Protein AF-A0A377D883-F1 (afdb_monomer_lite)

Foldseek 3Di:
DVCCCPVVVDDPVRSVPDWDWDADPVVQATETEPDDDPVVVVVCVVVVHHYDYDPGDDCPDPCPPPPDD

pLDDT: mean 81.89, std 16.04, range [42.53, 96.81]

Secondary structure (DSSP, 8-state):
-HHHHHTS---HHHHHHS--EE--SSS--EEE-TTS-HHHHHHHHHTT--EEE-S--------------

Structure (mmCIF, N/CA/C/O backbone):
data_AF-A0A377D883-F1
#
_entry.id   AF-A0A377D883-F1
#
loop_
_atom_site.group_PDB
_atom_site.id
_atom_site.type_symbol
_atom_site.label_atom_id
_atom_site.label_alt_id
_atom_site.label_comp_id
_atom_site.label_asym_id
_atom_site.label_entity_id
_atom_site.label_seq_id
_atom_site.pdbx_PDB_ins_code
_atom_site.Cartn_x
_atom_site.Cartn_y
_atom_site.Cartn_z
_atom_site.occupancy
_atom_site.B_iso_or_equiv
_atom_site.auth_seq_id
_atom_site.auth_comp_id
_atom_site.auth_asym_id
_atom_site.auth_atom_id
_atom_site.pdbx_PDB_model_num
ATOM 1 N N . MET A 1 1 ? 8.170 -5.744 -4.791 1.00 75.06 1 MET A N 1
ATOM 2 C CA . MET A 1 1 ? 9.360 -6.026 -5.626 1.00 75.06 1 MET A CA 1
ATOM 3 C C . MET A 1 1 ? 9.019 -6.983 -6.758 1.00 75.06 1 MET A C 1
ATOM 5 O O . MET A 1 1 ? 8.818 -6.484 -7.847 1.00 75.06 1 MET A O 1
ATOM 9 N N . VAL A 1 2 ? 8.857 -8.295 -6.524 1.00 85.25 2 VAL A N 1
ATOM 10 C CA . VAL A 1 2 ? 8.586 -9.269 -7.611 1.00 85.25 2 VAL A CA 1
ATOM 11 C C . VAL A 1 2 ? 7.295 -8.956 -8.375 1.00 85.25 2 VAL A C 1
ATOM 13 O O . VAL A 1 2 ? 7.360 -8.701 -9.569 1.00 85.25 2 VAL A O 1
ATOM 16 N N . VAL A 1 3 ? 6.158 -8.864 -7.674 1.00 90.38 3 VAL A N 1
ATOM 17 C CA . VAL A 1 3 ? 4.858 -8.471 -8.263 1.00 90.38 3 VAL A CA 1
ATOM 18 C C . VAL A 1 3 ? 4.965 -7.136 -9.010 1.00 90.38 3 VAL A C 1
ATOM 20 O O . VAL A 1 3 ? 4.516 -7.005 -10.139 1.00 90.38 3 VAL A O 1
ATOM 23 N N . ASN A 1 4 ? 5.655 -6.153 -8.423 1.00 84.50 4 ASN A N 1
ATOM 24 C CA . ASN A 1 4 ? 5.825 -4.837 -9.047 1.00 84.50 4 ASN A CA 1
ATOM 25 C C . ASN A 1 4 ? 6.578 -4.887 -10.381 1.00 84.50 4 ASN A C 1
ATOM 27 O O . ASN A 1 4 ? 6.212 -4.175 -11.309 1.00 84.50 4 ASN A O 1
ATOM 31 N N . SER A 1 5 ? 7.619 -5.708 -10.480 1.00 83.12 5 SER A N 1
ATOM 32 C CA . SER A 1 5 ? 8.424 -5.792 -11.698 1.00 83.12 5 SER A CA 1
ATOM 33 C C . SER A 1 5 ? 7.825 -6.722 -12.750 1.00 83.12 5 SER A C 1
ATOM 35 O O . SER A 1 5 ? 7.962 -6.437 -13.933 1.00 83.12 5 SER A O 1
ATOM 37 N N . ILE A 1 6 ? 7.167 -7.812 -12.342 1.00 88.25 6 ILE A N 1
ATOM 38 C CA . ILE A 1 6 ? 6.577 -8.780 -13.277 1.00 88.25 6 ILE A CA 1
ATOM 39 C C . ILE A 1 6 ? 5.207 -8.302 -13.757 1.00 88.25 6 ILE A C 1
ATOM 41 O O . ILE A 1 6 ? 4.994 -8.177 -14.959 1.00 88.25 6 ILE A O 1
ATOM 45 N N . ASP A 1 7 ? 4.297 -8.002 -12.831 1.00 89.56 7 ASP A N 1
ATOM 46 C CA . ASP A 1 7 ? 2.890 -7.762 -13.163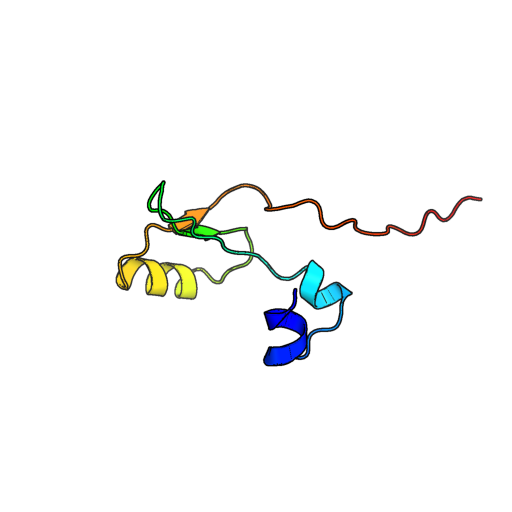 1.00 89.56 7 ASP A CA 1
ATOM 47 C C . ASP A 1 7 ? 2.632 -6.306 -13.568 1.00 89.56 7 ASP A C 1
ATOM 49 O O . ASP A 1 7 ? 1.825 -6.039 -14.456 1.00 89.56 7 ASP A O 1
ATOM 53 N N . TYR A 1 8 ? 3.338 -5.355 -12.947 1.00 87.75 8 TYR A N 1
ATOM 54 C CA . TYR A 1 8 ? 3.198 -3.922 -13.248 1.00 87.75 8 TYR A CA 1
ATOM 55 C C . TYR A 1 8 ? 4.307 -3.369 -14.152 1.00 87.75 8 TYR A C 1
ATOM 57 O O . TYR A 1 8 ? 4.291 -2.182 -14.469 1.00 87.75 8 TYR A O 1
ATOM 65 N N . GLY A 1 9 ? 5.272 -4.202 -14.564 1.00 89.12 9 GLY A N 1
ATOM 66 C CA . GLY A 1 9 ? 6.361 -3.801 -15.460 1.00 89.12 9 GLY A CA 1
ATOM 67 C C . GLY A 1 9 ? 7.253 -2.680 -14.916 1.00 89.12 9 GLY A C 1
ATOM 68 O O . GLY A 1 9 ? 7.948 -2.024 -15.691 1.00 89.12 9 GLY A O 1
ATOM 69 N N . LEU A 1 10 ? 7.226 -2.432 -13.600 1.00 90.06 10 LEU A N 1
ATOM 70 C CA . LEU A 1 10 ? 7.972 -1.338 -12.988 1.00 90.06 10 LEU A CA 1
ATOM 71 C C . LEU A 1 10 ? 9.466 -1.641 -12.987 1.00 90.06 10 LEU A C 1
ATOM 73 O O . LEU A 1 10 ? 9.902 -2.741 -12.615 1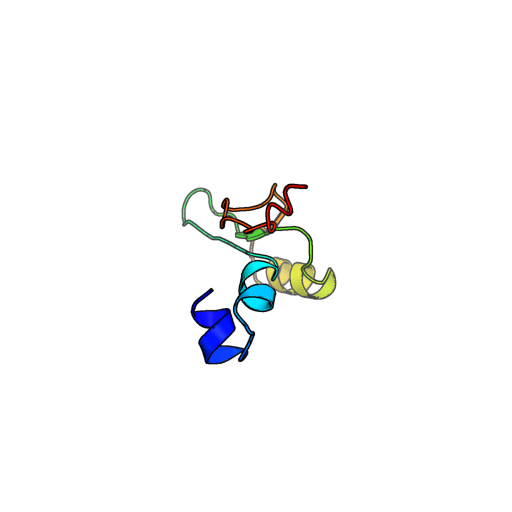.00 90.06 10 LEU A O 1
ATOM 77 N N . ASN A 1 11 ? 10.265 -0.627 -13.319 1.00 88.44 11 ASN A N 1
ATOM 78 C CA . ASN A 1 11 ? 11.711 -0.739 -13.194 1.00 88.44 11 ASN A CA 1
ATOM 79 C C . ASN A 1 11 ? 12.119 -0.877 -11.714 1.00 88.44 11 ASN A C 1
ATOM 81 O O . ASN A 1 11 ? 11.331 -0.645 -10.796 1.00 88.44 11 ASN A O 1
ATOM 85 N N . VAL A 1 12 ? 13.374 -1.252 -11.450 1.00 84.81 12 VAL A N 1
ATOM 86 C CA . VAL A 1 12 ? 13.819 -1.550 -10.077 1.00 84.81 12 VAL A CA 1
ATOM 87 C C . VAL A 1 12 ? 13.680 -0.354 -9.124 1.00 84.81 12 VAL A C 1
ATOM 89 O O . VAL A 1 12 ? 13.350 -0.542 -7.951 1.00 84.81 12 VAL A O 1
ATOM 92 N N . ALA A 1 13 ? 13.883 0.876 -9.606 1.00 83.56 13 ALA A N 1
ATOM 93 C CA . ALA A 1 13 ? 13.758 2.082 -8.794 1.00 83.56 13 ALA A CA 1
ATOM 94 C C . ALA A 1 13 ? 12.287 2.378 -8.467 1.00 83.56 13 ALA A C 1
ATOM 96 O O . ALA A 1 13 ? 11.952 2.658 -7.316 1.00 83.56 13 ALA A O 1
ATOM 97 N N . GLU A 1 14 ? 11.398 2.246 -9.449 1.00 81.56 14 GLU A N 1
ATOM 98 C CA . GLU A 1 14 ? 9.949 2.391 -9.279 1.00 81.56 14 GLU A CA 1
ATOM 99 C C . GLU A 1 14 ? 9.384 1.318 -8.346 1.00 81.56 14 GLU A C 1
ATOM 101 O O . GLU A 1 14 ? 8.700 1.635 -7.375 1.00 81.56 14 GLU A O 1
ATOM 106 N N . ALA A 1 15 ? 9.743 0.052 -8.564 1.00 84.19 15 ALA A N 1
ATOM 107 C CA . ALA A 1 15 ? 9.302 -1.068 -7.742 1.00 84.19 15 ALA A CA 1
ATOM 108 C C . ALA A 1 15 ? 9.752 -0.937 -6.278 1.00 84.19 15 ALA A C 1
ATOM 110 O O . ALA A 1 15 ? 9.036 -1.394 -5.381 1.00 84.19 15 ALA A O 1
ATOM 111 N N . THR A 1 16 ? 10.916 -0.316 -6.050 1.00 83.75 16 THR A N 1
ATOM 112 C CA . THR A 1 16 ? 11.464 -0.034 -4.715 1.00 83.75 16 THR A CA 1
ATOM 113 C C . THR A 1 16 ? 10.734 1.114 -4.025 1.00 83.75 16 THR A C 1
ATOM 115 O O . THR A 1 16 ? 10.510 1.034 -2.816 1.00 83.75 16 THR A O 1
ATOM 118 N N . ASN A 1 17 ? 10.390 2.164 -4.778 1.00 84.00 17 ASN A N 1
ATOM 119 C CA . ASN A 1 17 ? 9.732 3.372 -4.273 1.00 84.00 17 ASN A CA 1
ATOM 120 C C . ASN A 1 17 ? 8.202 3.251 -4.180 1.00 84.00 17 ASN A C 1
ATOM 122 O O . ASN A 1 17 ? 7.579 4.099 -3.546 1.00 84.00 17 ASN A O 1
ATOM 126 N N . ALA A 1 18 ? 7.599 2.232 -4.794 1.00 86.94 18 ALA A N 1
ATOM 127 C CA . ALA A 1 18 ? 6.169 1.977 -4.683 1.00 86.94 18 ALA A CA 1
ATOM 128 C C . ALA A 1 18 ? 5.760 1.697 -3.218 1.00 86.94 18 ALA A C 1
ATOM 130 O O . ALA A 1 18 ? 6.465 0.946 -2.529 1.00 86.94 18 ALA A O 1
ATOM 131 N N . PRO A 1 19 ? 4.626 2.254 -2.750 1.00 88.19 19 PRO A N 1
ATOM 132 C CA . PRO A 1 19 ? 4.147 2.059 -1.386 1.00 88.19 19 PRO A CA 1
ATOM 133 C C . PRO A 1 19 ? 3.802 0.590 -1.121 1.00 88.19 19 PRO A C 1
ATOM 135 O O . PRO A 1 19 ? 3.307 -0.125 -1.997 1.00 88.19 19 PRO A O 1
ATOM 138 N N . ARG A 1 20 ? 4.073 0.126 0.101 1.00 92.31 20 ARG A N 1
ATOM 139 C CA . ARG A 1 20 ? 3.946 -1.284 0.498 1.00 92.31 20 ARG A CA 1
ATOM 140 C C . ARG A 1 20 ? 2.781 -1.506 1.453 1.00 92.31 20 ARG A C 1
ATOM 142 O O . ARG A 1 20 ? 2.449 -0.653 2.274 1.00 92.31 20 ARG A O 1
ATOM 149 N N . PHE A 1 21 ? 2.209 -2.703 1.391 1.00 92.88 21 PHE A N 1
ATOM 150 C CA . PHE A 1 21 ? 1.238 -3.203 2.361 1.00 92.88 21 PHE A CA 1
ATOM 151 C C . PHE A 1 21 ? 1.662 -4.584 2.881 1.00 92.88 21 PHE A C 1
ATOM 153 O O . PHE A 1 21 ? 2.467 -5.271 2.248 1.00 92.88 21 PHE A O 1
ATOM 160 N N . HIS A 1 22 ? 1.142 -4.986 4.040 1.00 93.38 22 HIS A N 1
ATOM 161 C CA . HIS A 1 22 ? 1.462 -6.257 4.682 1.00 93.38 22 HIS A CA 1
ATOM 162 C C . HIS A 1 22 ? 0.312 -6.753 5.568 1.00 93.38 22 HIS A C 1
ATOM 164 O O . HIS A 1 22 ? -0.336 -5.957 6.241 1.00 93.38 22 HIS A O 1
ATOM 170 N N . HIS A 1 23 ? 0.094 -8.069 5.599 1.00 90.88 23 HIS A N 1
ATOM 171 C CA . HIS A 1 23 ? -0.857 -8.730 6.492 1.00 90.88 23 HIS A CA 1
ATOM 172 C C . HIS A 1 23 ? -0.243 -10.048 6.976 1.00 90.88 23 HIS A C 1
ATOM 174 O O . HIS A 1 23 ? 0.066 -10.920 6.167 1.00 90.88 23 HIS A O 1
ATOM 180 N N . GLN A 1 24 ? -0.056 -10.195 8.287 1.00 91.75 24 GLN A N 1
ATOM 181 C CA . GLN A 1 24 ? 0.661 -11.326 8.904 1.00 91.75 24 GLN A CA 1
ATOM 182 C C . GLN A 1 24 ? -0.250 -12.277 9.687 1.00 91.75 24 GLN A C 1
ATOM 184 O O . GLN A 1 24 ? 0.236 -13.042 10.515 1.00 91.75 24 GLN A O 1
ATOM 189 N N . TRP A 1 25 ? -1.561 -12.224 9.421 1.00 87.69 25 TRP A N 1
ATOM 190 C CA . TRP A 1 25 ? -2.627 -12.963 10.115 1.00 87.69 25 TRP A CA 1
ATOM 191 C C . TRP A 1 25 ? -2.842 -12.524 11.570 1.00 87.69 25 TRP A C 1
ATOM 193 O O . TRP A 1 25 ? -3.953 -12.129 11.912 1.00 87.69 25 TRP A O 1
ATOM 203 N N . LEU A 1 26 ? -1.797 -12.538 12.399 1.00 76.44 26 LEU A N 1
ATOM 204 C CA . LEU A 1 26 ? -1.806 -12.008 13.761 1.00 76.44 26 LEU A CA 1
ATOM 205 C C . LEU A 1 26 ? -0.677 -10.972 13.941 1.00 76.44 26 LEU A C 1
ATOM 207 O O . LEU A 1 26 ? 0.488 -11.296 13.691 1.00 76.44 26 LEU A O 1
ATOM 211 N N . PRO A 1 27 ? -0.975 -9.745 14.410 1.00 82.62 27 PRO A N 1
ATOM 212 C CA . PRO A 1 27 ? -2.316 -9.185 14.593 1.00 82.62 27 PRO A CA 1
ATOM 213 C C . PRO A 1 27 ? -3.107 -9.125 13.273 1.00 82.62 27 PRO A C 1
ATOM 215 O O . PRO A 1 27 ? -2.524 -9.028 12.194 1.00 82.62 27 PRO A O 1
ATOM 218 N N . ASP A 1 28 ? -4.434 -9.217 13.383 1.00 92.88 28 ASP A N 1
ATOM 219 C CA . ASP A 1 28 ? -5.372 -9.129 12.256 1.00 92.88 28 ASP A CA 1
ATOM 220 C C . ASP A 1 28 ? -5.513 -7.662 11.827 1.00 92.88 28 ASP A C 1
ATOM 222 O O . ASP A 1 28 ? -6.409 -6.942 12.272 1.00 92.88 28 ASP A O 1
ATOM 226 N N . GLU A 1 29 ? -4.538 -7.194 11.052 1.00 91.25 29 GLU A N 1
ATOM 227 C CA . GLU A 1 29 ? -4.471 -5.848 10.495 1.00 91.25 29 GLU A CA 1
ATOM 228 C C . GLU A 1 29 ? -3.816 -5.866 9.110 1.00 91.25 29 GLU A C 1
ATOM 230 O O . GLU A 1 29 ? -2.824 -6.556 8.855 1.00 91.25 29 GLU A O 1
ATOM 235 N N . LEU A 1 30 ? -4.345 -5.032 8.217 1.00 93.50 30 LEU A N 1
ATOM 236 C CA . LEU A 1 30 ? -3.712 -4.699 6.954 1.00 93.50 30 LEU A CA 1
ATOM 237 C C . LEU A 1 30 ? -2.835 -3.468 7.166 1.00 93.50 30 LEU A C 1
ATOM 239 O O . LEU A 1 30 ? -3.294 -2.326 7.093 1.00 93.50 30 LEU A O 1
ATOM 243 N N . ARG A 1 31 ? -1.552 -3.698 7.437 1.00 92.56 31 ARG A N 1
ATOM 244 C CA . ARG A 1 31 ? -0.568 -2.628 7.568 1.00 92.56 31 ARG A CA 1
ATOM 245 C C . ARG A 1 31 ? -0.302 -2.001 6.205 1.00 92.56 31 ARG A C 1
ATOM 247 O O . ARG A 1 31 ? 0.023 -2.708 5.254 1.00 92.56 31 ARG A O 1
ATOM 254 N N . VAL A 1 32 ? -0.364 -0.678 6.124 1.00 92.69 32 VAL A N 1
ATOM 255 C CA . VAL A 1 32 ? -0.089 0.085 4.898 1.00 92.69 32 VAL A CA 1
ATOM 256 C C . VAL A 1 32 ? 0.904 1.213 5.163 1.00 92.69 32 VAL A C 1
ATOM 258 O O . VAL A 1 32 ? 0.938 1.786 6.253 1.00 92.69 32 VAL A O 1
ATOM 261 N N . GLU A 1 33 ? 1.720 1.529 4.162 1.00 91.06 33 GLU A N 1
ATOM 262 C CA . GLU A 1 33 ? 2.534 2.747 4.123 1.00 91.06 33 GLU A CA 1
ATOM 263 C C . GLU A 1 33 ? 1.738 3.947 3.585 1.00 91.06 33 GLU A C 1
ATOM 265 O O . GLU A 1 33 ? 0.658 3.806 3.006 1.00 91.06 33 GLU A O 1
ATOM 270 N N . LYS A 1 34 ? 2.294 5.157 3.724 1.00 88.12 34 LYS A N 1
ATOM 271 C CA . LYS A 1 34 ? 1.769 6.349 3.041 1.00 88.12 34 LYS A CA 1
ATOM 272 C C . LYS A 1 34 ? 1.928 6.194 1.524 1.00 88.12 34 LYS A C 1
ATOM 274 O O . LYS A 1 34 ? 2.971 5.748 1.061 1.00 88.12 34 LYS A O 1
ATOM 279 N N . GLY A 1 35 ? 0.923 6.624 0.761 1.00 88.44 35 GLY A N 1
ATOM 280 C CA . GLY A 1 35 ? 0.970 6.644 -0.709 1.00 88.44 35 GLY A CA 1
ATOM 281 C C . GLY A 1 35 ? -0.168 5.894 -1.404 1.00 88.44 35 GLY A C 1
ATOM 282 O O . GLY A 1 35 ? -0.329 6.045 -2.611 1.00 88.44 35 GLY A O 1
ATOM 283 N N . PHE A 1 36 ? -0.988 5.134 -0.672 1.00 91.19 36 PHE A N 1
ATOM 284 C CA . PHE A 1 36 ? -2.234 4.586 -1.216 1.00 91.19 36 PHE A CA 1
ATOM 285 C C . PHE A 1 36 ? -3.329 5.657 -1.289 1.00 91.19 36 PHE A C 1
ATOM 287 O O . PHE A 1 36 ? -3.424 6.521 -0.416 1.00 91.19 36 PHE A O 1
ATOM 294 N N . SER A 1 37 ? -4.170 5.582 -2.325 1.00 93.31 37 SER A N 1
ATOM 295 C CA . SER A 1 37 ? -5.316 6.483 -2.482 1.00 93.31 37 SER A CA 1
ATOM 296 C C . SER A 1 37 ? -6.310 6.314 -1.323 1.00 93.31 37 SER A C 1
ATOM 298 O O . SER A 1 37 ? -6.646 5.171 -0.992 1.00 93.31 37 SER A O 1
ATOM 300 N N . PRO A 1 38 ? -6.844 7.409 -0.746 1.00 91.88 38 PRO A N 1
ATOM 301 C CA . PRO A 1 38 ? -7.884 7.340 0.280 1.00 91.88 38 PRO A CA 1
ATOM 302 C C . PRO A 1 38 ? -9.112 6.529 -0.148 1.00 91.88 38 PRO A C 1
ATOM 304 O O . PRO A 1 38 ? -9.710 5.839 0.674 1.00 91.88 38 PRO A O 1
ATOM 307 N N . ASP A 1 39 ? -9.472 6.566 -1.433 1.00 95.38 39 ASP A N 1
ATOM 308 C CA . ASP A 1 39 ? -10.619 5.817 -1.950 1.00 95.38 39 ASP A CA 1
ATOM 309 C C . ASP A 1 39 ? -10.346 4.310 -1.959 1.00 95.38 39 ASP A C 1
ATOM 311 O O . ASP A 1 39 ? -11.206 3.516 -1.579 1.00 95.38 39 ASP A O 1
ATOM 315 N N . THR A 1 40 ? -9.119 3.904 -2.298 1.00 94.38 40 THR A N 1
ATOM 316 C CA . THR A 1 40 ? -8.691 2.503 -2.204 1.00 94.38 40 THR A CA 1
ATOM 317 C C . THR A 1 40 ? -8.725 2.015 -0.758 1.00 94.38 40 THR A C 1
ATOM 319 O O . THR A 1 40 ? -9.173 0.898 -0.507 1.00 94.38 40 THR A O 1
ATOM 322 N N . LEU A 1 41 ? -8.298 2.846 0.200 1.00 93.25 41 LEU A N 1
ATOM 323 C CA . LEU A 1 41 ? -8.343 2.494 1.622 1.00 93.25 41 LEU A CA 1
ATOM 324 C C . LEU A 1 41 ? -9.787 2.294 2.103 1.00 93.25 41 LEU A C 1
ATOM 326 O O . LEU A 1 41 ? -10.081 1.264 2.705 1.00 93.25 41 LEU A O 1
ATOM 330 N N . LYS A 1 42 ? -10.713 3.189 1.733 1.00 93.19 42 LYS A N 1
ATOM 331 C CA . LYS A 1 42 ? -12.148 3.032 2.037 1.00 93.19 42 LYS A CA 1
ATOM 332 C C . LYS A 1 42 ? -12.736 1.750 1.449 1.00 93.19 42 LYS A C 1
ATOM 334 O O . LYS A 1 42 ? -13.527 1.075 2.101 1.00 93.19 42 LYS A O 1
ATOM 339 N N . LEU A 1 43 ? -12.358 1.395 0.219 1.00 96.81 43 LEU A N 1
ATOM 340 C CA . LEU A 1 43 ? -12.813 0.152 -0.411 1.00 96.81 43 LEU A CA 1
ATOM 341 C C . LEU A 1 43 ? -12.292 -1.093 0.320 1.00 96.81 43 LEU A C 1
ATOM 343 O O . LEU A 1 43 ? -13.000 -2.097 0.383 1.00 96.81 43 LEU A O 1
ATOM 347 N N . LEU A 1 44 ? -11.075 -1.045 0.864 1.00 94.56 44 LEU A N 1
ATOM 348 C CA . LEU A 1 44 ? -10.509 -2.131 1.666 1.00 94.56 44 LEU A CA 1
ATOM 349 C C . LEU A 1 44 ? -11.215 -2.250 3.022 1.00 94.56 44 LEU A C 1
ATOM 351 O O . LEU A 1 44 ? -11.591 -3.356 3.410 1.00 94.56 44 LEU A O 1
ATOM 355 N N . GLU A 1 45 ? -11.472 -1.128 3.693 1.00 93.50 45 GLU A N 1
ATOM 356 C CA . GLU A 1 45 ? -12.247 -1.084 4.941 1.00 93.50 45 GLU A CA 1
ATOM 357 C C . GLU A 1 45 ? -13.665 -1.636 4.745 1.00 93.50 45 GLU A C 1
ATOM 359 O O . GLU A 1 45 ? -14.114 -2.487 5.511 1.00 93.50 45 GLU A O 1
ATOM 364 N N . ALA A 1 46 ? -14.345 -1.249 3.660 1.00 95.88 46 ALA A N 1
ATOM 365 C CA . ALA A 1 46 ? -15.671 -1.765 3.310 1.00 95.88 46 ALA A CA 1
ATOM 366 C C . ALA A 1 46 ? -15.681 -3.280 3.027 1.00 95.88 46 ALA A C 1
ATOM 368 O O . ALA A 1 46 ? -16.715 -3.932 3.158 1.00 95.88 46 ALA A O 1
ATOM 369 N N . LYS A 1 47 ? -14.531 -3.855 2.657 1.00 95.56 47 LYS A N 1
ATOM 370 C CA . LYS A 1 47 ? -14.336 -5.304 2.485 1.00 95.56 47 LYS A CA 1
ATOM 371 C C . LYS A 1 47 ? -13.965 -6.022 3.791 1.00 95.56 47 LYS A C 1
ATOM 373 O O . LYS A 1 47 ? -13.699 -7.220 3.755 1.00 95.56 47 LYS A O 1
ATOM 378 N N . GLY A 1 48 ? -13.950 -5.318 4.925 1.00 93.25 48 GLY A N 1
ATOM 379 C CA . GLY A 1 48 ? -13.674 -5.872 6.252 1.00 93.25 48 GLY A CA 1
ATOM 380 C C . GLY A 1 48 ? -12.200 -5.860 6.661 1.00 93.25 48 GLY A C 1
ATOM 381 O O . GLY A 1 48 ? -11.859 -6.442 7.687 1.00 93.25 48 GLY A O 1
ATOM 382 N N . GLN A 1 49 ? -11.318 -5.212 5.892 1.00 94.31 49 GLN A N 1
ATOM 383 C CA . GLN A 1 49 ? -9.908 -5.085 6.262 1.00 94.31 49 GLN A CA 1
ATOM 384 C C . GLN A 1 49 ? -9.729 -4.035 7.361 1.00 94.31 49 GLN A C 1
ATOM 386 O O . GLN A 1 49 ? -10.210 -2.909 7.245 1.00 94.31 49 GLN A O 1
ATOM 391 N N . LYS A 1 50 ? -8.965 -4.375 8.401 1.00 93.19 50 LYS A N 1
ATOM 392 C CA . LYS A 1 50 ? -8.540 -3.423 9.436 1.00 93.19 50 LYS A CA 1
ATOM 393 C C . LYS A 1 50 ? -7.282 -2.699 8.970 1.00 93.19 50 LYS A C 1
ATOM 395 O O . LYS A 1 50 ? -6.168 -3.147 9.231 1.00 93.19 50 LYS A O 1
ATOM 400 N N . VAL A 1 51 ? -7.459 -1.612 8.226 1.00 91.12 51 VAL A N 1
ATOM 401 C CA . VAL A 1 51 ? -6.346 -0.839 7.663 1.00 91.12 51 VAL A CA 1
ATOM 402 C C . VAL A 1 51 ? -5.598 -0.093 8.772 1.00 91.12 51 VAL A C 1
ATOM 404 O O . VAL A 1 51 ? -6.185 0.689 9.514 1.00 91.12 51 VAL A O 1
ATOM 407 N N . ALA A 1 52 ? -4.285 -0.305 8.866 1.00 89.62 52 ALA A N 1
ATOM 408 C CA . ALA A 1 52 ? -3.414 0.358 9.832 1.00 89.62 52 ALA A CA 1
ATOM 409 C C . ALA A 1 52 ? -2.268 1.087 9.116 1.00 89.62 52 ALA A C 1
ATOM 411 O O . ALA A 1 52 ? -1.313 0.465 8.642 1.00 89.62 52 ALA A O 1
ATOM 412 N N . LEU A 1 53 ? -2.338 2.420 9.055 1.00 87.62 53 LEU A N 1
ATOM 413 C CA . LEU A 1 53 ? -1.248 3.243 8.529 1.00 87.62 53 LEU A CA 1
ATOM 414 C C . LEU A 1 53 ? -0.078 3.242 9.522 1.00 87.62 53 LEU A C 1
ATOM 416 O O . LEU A 1 53 ? -0.227 3.692 10.657 1.00 87.62 53 LEU A O 1
ATOM 420 N N . LYS A 1 54 ? 1.088 2.743 9.100 1.00 85.69 54 LYS A N 1
ATOM 421 C CA . LYS A 1 54 ? 2.295 2.665 9.941 1.00 85.69 54 LYS A CA 1
ATOM 422 C C . LYS A 1 54 ? 3.523 3.198 9.205 1.00 85.69 54 LYS A C 1
ATOM 424 O O . LYS A 1 54 ? 3.487 3.461 8.004 1.00 85.69 54 LYS A O 1
ATOM 429 N N . GLU A 1 55 ? 4.616 3.339 9.954 1.00 80.81 55 GLU A N 1
ATOM 430 C CA . GLU A 1 55 ? 5.939 3.677 9.422 1.00 80.81 55 GLU A CA 1
ATOM 431 C C . GLU A 1 55 ? 6.370 2.726 8.297 1.00 80.81 55 GLU A C 1
ATOM 433 O O . GLU A 1 55 ? 5.908 1.576 8.222 1.00 80.81 55 GLU A O 1
ATOM 438 N N . ALA A 1 56 ? 7.283 3.210 7.453 1.00 76.88 56 ALA A N 1
ATOM 439 C CA . ALA A 1 56 ? 7.791 2.485 6.294 1.00 76.88 56 ALA A CA 1
ATOM 440 C C . ALA A 1 56 ? 8.284 1.069 6.656 1.00 76.88 56 ALA A C 1
ATOM 442 O O . ALA A 1 56 ? 8.933 0.833 7.678 1.00 76.88 56 ALA A O 1
ATOM 443 N N . MET A 1 57 ? 7.942 0.107 5.807 1.00 71.31 57 MET A N 1
ATOM 444 C CA . MET A 1 57 ? 8.229 -1.310 5.935 1.00 71.31 57 MET A CA 1
ATOM 445 C C . MET A 1 57 ? 9.478 -1.690 5.148 1.00 71.31 57 MET A C 1
ATOM 447 O O . MET A 1 57 ? 9.497 -1.743 3.915 1.00 71.31 57 MET A O 1
ATOM 451 N N . GLY A 1 58 ? 10.503 -2.073 5.906 1.00 64.38 58 GLY A N 1
ATOM 452 C CA . GLY A 1 58 ? 11.761 -2.590 5.389 1.00 64.38 58 GLY A CA 1
ATOM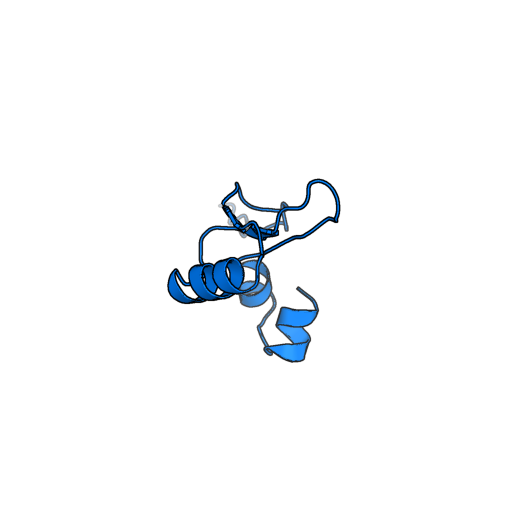 453 C C . GLY A 1 58 ? 12.726 -1.489 4.955 1.00 64.38 58 GLY A C 1
ATOM 454 O O . GLY A 1 58 ? 12.338 -0.440 4.452 1.00 64.38 58 GLY A O 1
ATOM 455 N N . SER A 1 59 ? 14.017 -1.764 5.112 1.00 54.62 59 SER A N 1
ATOM 456 C CA . SER A 1 59 ? 15.088 -0.948 4.549 1.00 54.62 59 SER A CA 1
ATOM 457 C C . SER A 1 59 ? 15.604 -1.662 3.305 1.00 54.62 59 SER A C 1
ATOM 459 O O . SER A 1 59 ? 16.528 -2.466 3.370 1.00 54.62 59 SER A O 1
ATOM 461 N N . THR A 1 60 ? 14.949 -1.456 2.161 1.00 52.97 60 THR A N 1
ATOM 462 C CA . THR A 1 60 ? 15.588 -1.797 0.882 1.00 52.97 60 THR A CA 1
ATOM 463 C C . THR A 1 60 ? 16.676 -0.754 0.656 1.00 52.97 60 THR A C 1
ATOM 465 O O . THR A 1 60 ? 16.315 0.427 0.587 1.00 52.97 60 THR A O 1
ATOM 468 N N . PRO A 1 61 ? 17.967 -1.133 0.573 1.00 44.78 61 PRO A N 1
ATOM 469 C CA . PRO A 1 61 ? 19.048 -0.171 0.439 1.00 44.78 61 PRO A CA 1
ATOM 470 C C . PRO A 1 61 ? 18.788 0.721 -0.770 1.00 44.78 61 PRO A C 1
ATOM 472 O O . PRO A 1 61 ? 18.795 0.265 -1.913 1.00 44.78 61 PRO A O 1
ATOM 475 N N . LYS A 1 62 ? 18.541 2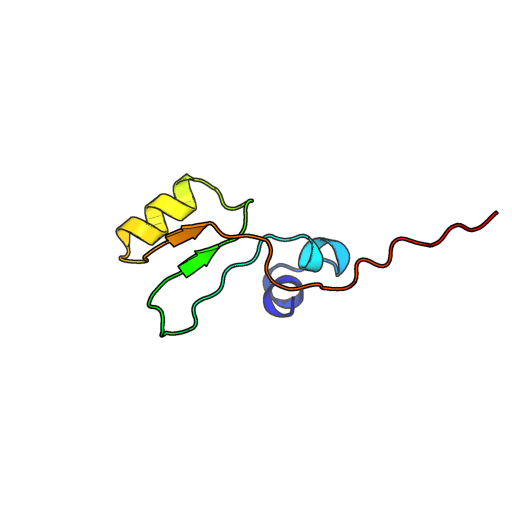.004 -0.514 1.00 47.41 62 LYS A N 1
ATOM 476 C CA . LYS A 1 62 ? 18.639 3.016 -1.554 1.00 47.41 62 LYS A CA 1
ATOM 477 C C . LYS A 1 62 ? 20.128 3.235 -1.741 1.00 47.41 62 LYS A C 1
ATOM 479 O O . LYS A 1 62 ? 20.779 3.780 -0.853 1.00 47.41 62 LYS A O 1
ATOM 484 N N . HIS A 1 63 ? 20.688 2.754 -2.845 1.00 43.41 63 HIS A N 1
ATOM 485 C CA . HIS A 1 63 ? 22.044 3.135 -3.213 1.00 43.41 63 HIS A CA 1
ATOM 486 C C 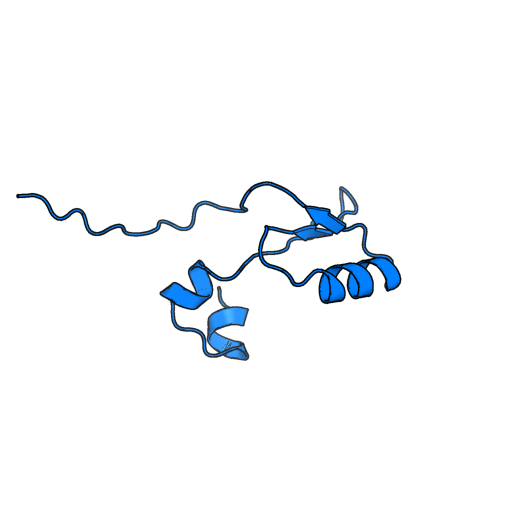. HIS A 1 63 ? 21.991 4.610 -3.631 1.00 43.41 63 HIS A C 1
ATOM 488 O O . HIS A 1 63 ? 21.790 4.939 -4.796 1.00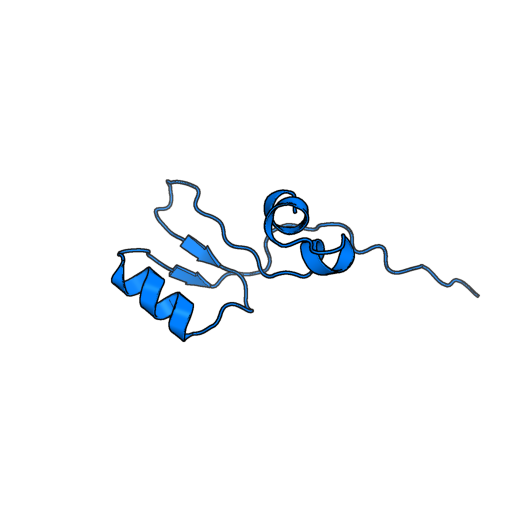 43.41 63 HIS A O 1
ATOM 494 N N . TYR A 1 64 ? 22.070 5.514 -2.654 1.00 46.94 64 TYR A N 1
ATOM 495 C CA . TYR A 1 64 ? 22.462 6.886 -2.922 1.00 46.94 64 TYR A CA 1
ATOM 496 C C . TYR A 1 64 ? 23.912 6.803 -3.377 1.00 46.94 64 TYR A C 1
ATOM 498 O O . TYR A 1 64 ? 24.776 6.382 -2.609 1.00 46.94 64 TYR A O 1
ATOM 506 N N . GLY A 1 65 ? 24.155 7.120 -4.649 1.00 42.53 65 GLY A N 1
ATOM 507 C CA . GLY A 1 65 ? 25.504 7.246 -5.174 1.00 42.53 65 GLY A CA 1
ATOM 508 C C . GLY A 1 65 ? 26.296 8.173 -4.261 1.00 42.53 65 GLY A C 1
ATOM 509 O O . GLY A 1 65 ? 25.990 9.358 -4.141 1.00 42.53 65 GLY A O 1
ATOM 510 N N . TRP A 1 66 ? 27.285 7.605 -3.581 1.00 45.81 66 TRP A N 1
ATOM 511 C CA . TRP A 1 66 ? 28.277 8.340 -2.822 1.00 45.81 66 TRP A CA 1
ATOM 512 C C . TRP A 1 66 ? 29.190 9.025 -3.842 1.00 45.81 66 TRP A C 1
ATOM 514 O O . TRP A 1 66 ? 30.224 8.492 -4.237 1.00 45.81 66 TRP A O 1
ATOM 524 N N . ALA A 1 67 ? 28.757 10.180 -4.350 1.00 43.47 67 ALA A N 1
ATOM 525 C CA . ALA A 1 67 ? 29.616 11.072 -5.110 1.00 43.47 67 ALA A CA 1
ATOM 526 C C . ALA A 1 67 ? 30.553 11.761 -4.111 1.00 43.47 67 ALA A C 1
ATOM 528 O O . ALA A 1 67 ? 30.254 12.819 -3.563 1.00 43.47 67 ALA A O 1
ATOM 529 N N . GLY A 1 68 ? 31.650 11.075 -3.795 1.00 57.97 68 GLY A N 1
ATOM 530 C CA . GLY A 1 68 ? 32.808 11.675 -3.157 1.00 57.97 68 GLY A CA 1
ATOM 531 C C . GLY A 1 68 ? 33.621 12.488 -4.168 1.00 57.97 68 GLY A C 1
ATOM 532 O O . GLY A 1 68 ? 33.895 11.999 -5.266 1.00 57.97 68 GLY A O 1
ATOM 533 N N . ARG A 1 69 ? 34.083 13.649 -3.685 1.00 46.22 69 ARG A N 1
ATOM 534 C CA . ARG A 1 69 ? 34.925 14.696 -4.299 1.00 46.22 69 ARG A CA 1
ATOM 535 C C . ARG A 1 69 ? 34.192 15.817 -5.020 1.00 46.22 69 ARG A C 1
ATOM 537 O O . ARG A 1 69 ? 33.560 15.554 -6.061 1.00 46.22 69 ARG A O 1
#

Sequence (69 aa):
MVVNSIDYGLNVAEATNAPRFHHQWLPDELRVEKGFSPDTLKLLEAKGQKVALKEAMGSTPKHYGWAGR

Organism: Escherichia coli (NCBI:txid562)

Radius of gyration: 14.96 Å; chains: 1; bounding box: 51×28×30 Å

InterPro domains:
  IPR029055 Nucleophile aminohydrolases, N-terminal [SSF56235] (2-59)
  IPR043137 Gamma-glutamyltranspeptidase, small subunit, C-terminal domain [G3DSA:3.60.20.40] (1-63)